Protein AF-A0A537N4H7-F1 (afdb_monomer)

Structure (mmCIF, N/CA/C/O backbone):
data_AF-A0A537N4H7-F1
#
_entry.id   AF-A0A537N4H7-F1
#
loop_
_atom_site.group_PDB
_atom_site.id
_atom_site.type_symbol
_atom_site.label_atom_id
_atom_site.label_alt_id
_atom_site.label_comp_id
_atom_site.label_asym_id
_atom_site.label_entity_id
_atom_site.label_seq_id
_atom_site.pdbx_PDB_ins_code
_atom_site.Cartn_x
_atom_site.Cartn_y
_atom_site.Cartn_z
_atom_site.occupancy
_atom_site.B_iso_or_equiv
_atom_site.auth_seq_id
_atom_site.auth_comp_id
_atom_site.auth_asym_id
_atom_site.auth_atom_id
_atom_site.pdbx_PDB_model_num
ATOM 1 N N . MET A 1 1 ? 6.288 -19.977 2.469 1.00 64.00 1 MET A N 1
ATOM 2 C CA . MET A 1 1 ? 5.607 -19.010 1.580 1.00 64.00 1 MET A CA 1
ATOM 3 C C . MET A 1 1 ? 6.539 -18.648 0.437 1.00 64.00 1 MET A C 1
ATOM 5 O O . MET A 1 1 ? 7.741 -18.618 0.684 1.00 64.00 1 MET A O 1
ATOM 9 N N . PRO A 1 2 ? 6.027 -18.404 -0.780 1.00 87.06 2 PRO A N 1
ATOM 10 C CA . PRO A 1 2 ? 6.845 -17.882 -1.870 1.00 87.06 2 PRO A CA 1
ATOM 11 C C . PRO A 1 2 ? 7.364 -16.480 -1.521 1.00 87.06 2 PRO A C 1
ATOM 13 O O . PRO A 1 2 ? 6.669 -15.703 -0.866 1.00 87.06 2 PRO A O 1
ATOM 16 N N . LEU A 1 3 ? 8.586 -16.170 -1.951 1.00 89.88 3 LEU A N 1
ATOM 17 C CA . LEU A 1 3 ? 9.141 -14.822 -1.864 1.00 89.88 3 LEU A CA 1
ATOM 18 C C . LEU A 1 3 ? 8.513 -13.960 -2.965 1.00 89.88 3 LEU A C 1
ATOM 20 O O . LEU A 1 3 ? 8.623 -14.299 -4.142 1.00 89.88 3 LEU A O 1
ATOM 24 N N . LEU A 1 4 ? 7.881 -12.849 -2.586 1.00 93.44 4 LEU A N 1
ATOM 25 C CA . LEU A 1 4 ? 7.403 -11.845 -3.534 1.00 93.44 4 LEU A CA 1
ATOM 26 C C . LEU A 1 4 ? 8.520 -10.839 -3.796 1.00 93.44 4 LEU A C 1
ATOM 28 O O . LEU A 1 4 ? 9.013 -10.198 -2.867 1.00 93.44 4 LEU A O 1
ATOM 32 N N . VAL A 1 5 ? 8.918 -10.711 -5.058 1.00 95.50 5 VAL A N 1
ATOM 33 C CA . VAL A 1 5 ? 9.907 -9.724 -5.495 1.00 95.50 5 VAL A CA 1
ATOM 34 C C . VAL A 1 5 ? 9.155 -8.587 -6.185 1.00 95.50 5 VAL A C 1
ATOM 36 O O . VAL A 1 5 ? 8.522 -8.844 -7.210 1.00 95.50 5 VAL A O 1
ATOM 39 N N . PRO A 1 6 ? 9.197 -7.354 -5.651 1.00 96.69 6 PRO A N 1
ATOM 40 C CA . PRO A 1 6 ? 8.516 -6.224 -6.263 1.00 96.69 6 PRO A CA 1
ATOM 41 C C . PRO A 1 6 ? 9.056 -5.935 -7.658 1.00 96.69 6 PRO A C 1
ATOM 43 O O . PRO A 1 6 ? 10.267 -5.921 -7.892 1.00 96.69 6 PRO A O 1
ATOM 46 N N . THR A 1 7 ? 8.147 -5.648 -8.576 1.00 97.75 7 THR A N 1
ATOM 47 C CA . THR A 1 7 ? 8.483 -5.100 -9.884 1.00 97.75 7 THR A CA 1
ATOM 48 C C . THR A 1 7 ? 8.640 -3.583 -9.801 1.00 97.75 7 THR A C 1
ATOM 50 O O . THR A 1 7 ? 8.273 -2.928 -8.822 1.00 97.75 7 THR A O 1
ATOM 53 N N . ARG A 1 8 ? 9.156 -2.979 -10.874 1.00 98.00 8 ARG A N 1
ATOM 54 C CA . ARG A 1 8 ? 9.191 -1.517 -11.000 1.00 98.00 8 ARG A CA 1
ATOM 55 C C . ARG A 1 8 ? 7.792 -0.896 -10.905 1.00 98.00 8 ARG A C 1
ATOM 57 O O . ARG A 1 8 ? 7.655 0.176 -10.318 1.00 98.00 8 ARG A O 1
ATOM 64 N N . ASP A 1 9 ? 6.780 -1.557 -11.453 1.00 98.25 9 ASP A N 1
ATOM 65 C CA . ASP A 1 9 ? 5.411 -1.042 -11.443 1.00 98.25 9 ASP A CA 1
ATOM 66 C C . ASP A 1 9 ? 4.812 -1.086 -10.034 1.00 98.25 9 ASP A C 1
ATOM 68 O O . ASP A 1 9 ? 4.121 -0.146 -9.643 1.00 98.2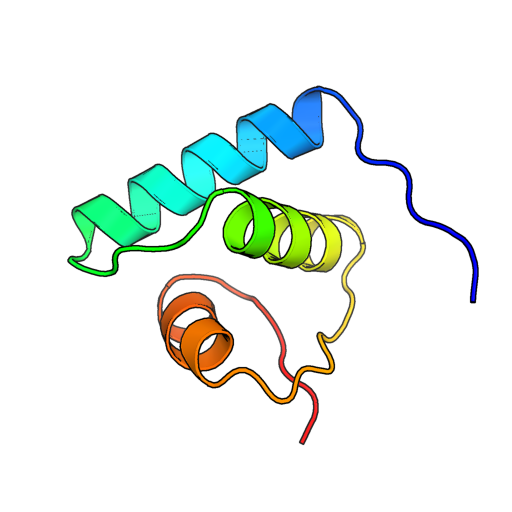5 9 ASP A O 1
ATOM 72 N N . ASP A 1 10 ? 5.186 -2.075 -9.214 1.00 98.00 10 ASP A N 1
ATOM 73 C CA . ASP A 1 10 ? 4.827 -2.097 -7.790 1.00 98.00 10 ASP A CA 1
ATOM 74 C C . ASP A 1 10 ? 5.422 -0.903 -7.043 1.00 98.00 10 ASP A C 1
ATOM 76 O O . ASP A 1 10 ? 4.737 -0.260 -6.249 1.00 98.00 10 ASP A O 1
ATOM 80 N N . HIS A 1 11 ? 6.678 -0.545 -7.330 1.00 98.19 11 HIS A N 1
ATOM 81 C CA . HIS A 1 11 ? 7.300 0.641 -6.738 1.00 98.19 11 HIS A CA 1
ATOM 82 C C . HIS A 1 11 ? 6.601 1.942 -7.154 1.00 98.19 11 HIS A C 1
ATOM 84 O O . HIS A 1 11 ? 6.431 2.839 -6.322 1.00 98.19 11 HIS A O 1
ATOM 90 N N . ILE A 1 12 ? 6.177 2.056 -8.416 1.00 98.50 12 ILE A N 1
ATOM 91 C CA . ILE A 1 12 ? 5.422 3.220 -8.902 1.00 98.50 12 ILE A CA 1
ATOM 92 C C . ILE A 1 12 ? 4.061 3.290 -8.206 1.00 98.50 12 ILE A C 1
ATOM 94 O O . ILE A 1 12 ? 3.726 4.317 -7.613 1.00 98.50 12 ILE A O 1
ATOM 98 N N . ALA A 1 13 ? 3.313 2.188 -8.199 1.00 98.25 13 ALA A N 1
ATOM 99 C CA . ALA A 1 13 ? 1.996 2.123 -7.580 1.00 98.25 13 ALA A CA 1
ATOM 100 C C . ALA A 1 13 ? 2.054 2.357 -6.057 1.00 98.25 13 ALA A C 1
ATOM 102 O O . ALA A 1 13 ? 1.190 3.037 -5.499 1.00 98.25 13 ALA A O 1
ATOM 103 N N . ALA A 1 14 ? 3.113 1.900 -5.382 1.00 98.12 14 ALA A N 1
ATOM 104 C CA . ALA A 1 14 ? 3.368 2.196 -3.973 1.00 98.12 14 ALA A CA 1
ATOM 105 C C . ALA A 1 14 ? 3.606 3.697 -3.731 1.00 98.12 14 ALA A C 1
ATOM 107 O O . ALA A 1 14 ? 3.063 4.279 -2.788 1.00 98.12 14 ALA A O 1
ATOM 108 N N . ALA A 1 15 ? 4.377 4.362 -4.598 1.00 98.12 15 ALA A N 1
ATOM 109 C CA . ALA A 1 15 ? 4.580 5.807 -4.511 1.00 98.12 15 ALA A CA 1
ATOM 110 C C . ALA A 1 15 ? 3.266 6.582 -4.722 1.00 98.12 15 ALA A C 1
ATOM 112 O O . ALA A 1 15 ? 3.008 7.578 -4.036 1.00 98.12 15 ALA A O 1
ATOM 113 N N . GLU A 1 16 ? 2.404 6.117 -5.627 1.00 97.75 16 GLU A N 1
ATOM 114 C CA . GLU A 1 16 ? 1.066 6.674 -5.823 1.00 97.75 16 GLU A 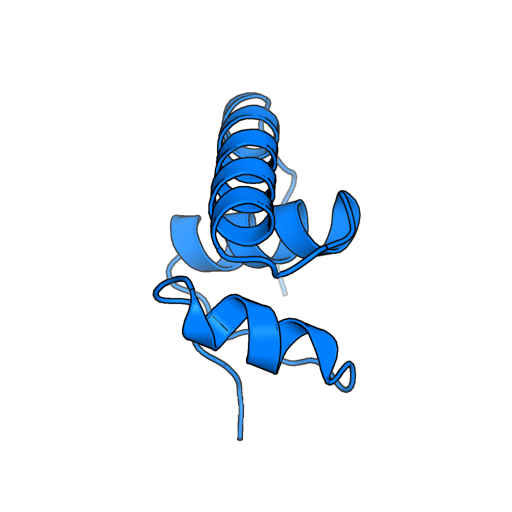CA 1
ATOM 115 C C . GLU A 1 16 ? 0.162 6.460 -4.609 1.00 97.75 16 GLU A C 1
ATOM 117 O O . GLU A 1 16 ? -0.474 7.418 -4.161 1.00 97.75 16 GLU A O 1
ATOM 122 N N . LEU A 1 17 ? 0.138 5.249 -4.040 1.00 96.62 17 LEU A N 1
ATOM 123 C CA . LEU A 1 17 ? -0.600 4.933 -2.815 1.00 96.62 17 LEU A CA 1
ATOM 124 C C . LEU A 1 17 ? -0.181 5.863 -1.677 1.00 96.62 17 LEU A C 1
ATOM 126 O O . LEU A 1 17 ? -1.024 6.539 -1.090 1.00 96.62 17 LEU A O 1
ATOM 130 N N . ARG A 1 18 ? 1.127 5.999 -1.446 1.00 96.75 18 ARG A N 1
ATOM 131 C CA . ARG A 1 18 ? 1.677 6.927 -0.454 1.00 96.75 18 ARG A CA 1
ATOM 132 C C . ARG A 1 18 ? 1.240 8.369 -0.697 1.00 96.75 18 ARG A C 1
ATOM 134 O O . ARG A 1 18 ? 0.899 9.083 0.245 1.00 96.75 18 ARG A O 1
ATOM 141 N N . ASN A 1 19 ? 1.228 8.817 -1.950 1.00 97.06 19 ASN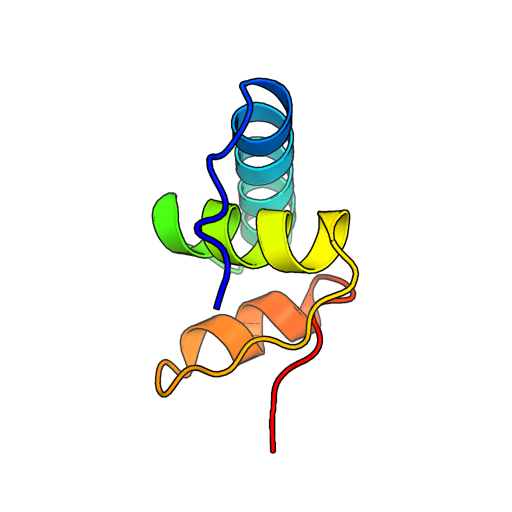 A N 1
ATOM 142 C CA . ASN A 1 19 ? 0.757 10.156 -2.293 1.00 97.06 19 ASN A CA 1
ATOM 143 C C . ASN A 1 19 ? -0.748 10.335 -2.049 1.00 97.06 19 ASN A C 1
ATOM 145 O O . ASN A 1 19 ? -1.151 11.418 -1.628 1.00 97.06 19 ASN A O 1
ATOM 149 N N . ARG A 1 20 ? -1.576 9.312 -2.297 1.00 95.50 20 ARG A N 1
ATOM 150 C CA . ARG A 1 20 ? -3.013 9.343 -1.974 1.00 95.50 20 ARG A CA 1
ATOM 151 C C . ARG A 1 20 ? -3.236 9.443 -0.467 1.00 95.50 20 ARG A C 1
ATOM 153 O O . ARG A 1 20 ? -3.916 10.370 -0.041 1.00 95.50 20 ARG A O 1
ATOM 160 N N . CYS A 1 21 ? -2.585 8.590 0.326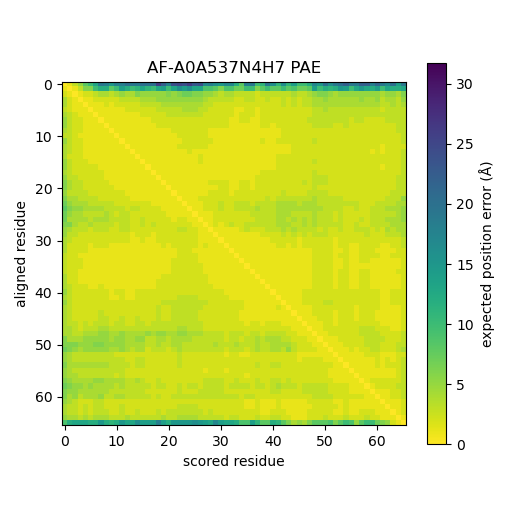 1.00 94.94 21 CYS A N 1
ATOM 161 C CA . CYS A 1 21 ? -2.652 8.650 1.789 1.00 94.94 21 CYS A CA 1
ATOM 162 C C . CYS A 1 21 ? -2.227 10.031 2.309 1.00 94.94 21 CYS A C 1
ATOM 164 O O . CYS A 1 21 ? -2.964 10.657 3.067 1.00 94.94 21 CYS A O 1
ATOM 166 N N . ARG A 1 22 ? -1.103 10.573 1.813 1.00 95.81 22 ARG A N 1
ATOM 167 C CA . ARG A 1 22 ? -0.613 11.897 2.228 1.00 95.81 22 ARG A CA 1
ATOM 168 C C . ARG A 1 22 ? -1.610 13.017 1.926 1.00 95.81 22 ARG A C 1
ATOM 170 O O . ARG A 1 22 ? -1.769 13.915 2.745 1.00 95.81 22 ARG A O 1
ATOM 177 N N . ARG A 1 23 ? -2.284 12.982 0.769 1.00 95.31 23 ARG A N 1
ATOM 178 C CA . ARG A 1 23 ? -3.333 13.964 0.424 1.00 95.31 23 ARG A CA 1
ATOM 179 C C . ARG A 1 23 ? -4.549 13.869 1.346 1.00 95.31 23 ARG A C 1
ATOM 181 O O . ARG A 1 23 ? -5.205 14.879 1.561 1.00 95.31 23 ARG A O 1
ATOM 188 N N . ALA A 1 24 ? -4.812 12.691 1.905 1.00 92.75 24 ALA A N 1
ATOM 189 C CA . ALA A 1 24 ? -5.838 12.465 2.918 1.00 92.75 24 ALA A CA 1
ATOM 190 C C . ALA A 1 24 ? -5.353 12.744 4.358 1.00 92.75 24 ALA A C 1
ATOM 192 O O . ALA A 1 24 ? -6.061 12.435 5.311 1.00 92.75 24 ALA A O 1
ATOM 193 N N . GLY A 1 25 ? -4.151 13.308 4.537 1.00 94.31 25 GLY A N 1
ATOM 194 C CA . GLY A 1 25 ? -3.581 13.606 5.855 1.00 94.31 25 GLY A CA 1
ATOM 195 C C . GLY A 1 25 ? -2.931 12.410 6.559 1.00 94.31 25 GLY A C 1
ATOM 196 O O . GLY A 1 25 ? -2.499 12.548 7.698 1.00 94.31 25 GLY A O 1
ATOM 197 N N . VAL A 1 26 ? -2.815 11.256 5.894 1.00 93.44 26 VAL A N 1
ATOM 198 C CA . VAL A 1 26 ? -2.183 10.045 6.439 1.00 93.44 26 VAL A CA 1
ATOM 199 C C . VAL A 1 26 ? -0.767 9.913 5.878 1.00 93.44 26 VAL A C 1
ATOM 201 O O . VAL A 1 26 ? -0.568 9.627 4.695 1.00 93.44 26 VAL A O 1
ATOM 204 N N . GLN A 1 27 ? 0.245 10.136 6.714 1.00 94.31 27 GLN A N 1
ATOM 205 C CA . GLN A 1 27 ? 1.642 9.985 6.315 1.00 94.31 27 GLN A CA 1
ATOM 206 C C . GLN A 1 27 ? 2.100 8.541 6.526 1.00 94.31 27 GLN A C 1
ATOM 208 O O . GLN A 1 27 ? 1.986 8.026 7.628 1.00 94.31 27 GLN A O 1
ATOM 213 N N . ILE A 1 28 ? 2.630 7.906 5.476 1.00 94.19 28 ILE A N 1
ATOM 214 C CA . ILE A 1 28 ? 3.095 6.511 5.532 1.00 94.19 28 ILE A CA 1
ATOM 215 C C . ILE A 1 28 ? 4.514 6.364 4.981 1.00 94.19 28 ILE A C 1
ATOM 217 O O . ILE A 1 28 ? 4.944 7.136 4.101 1.00 94.19 28 ILE A O 1
ATOM 221 N N . GLY A 1 29 ? 5.235 5.369 5.504 1.00 95.19 29 GLY A N 1
ATOM 222 C CA . GLY A 1 29 ? 6.566 4.990 5.054 1.00 95.19 29 GLY A CA 1
ATOM 223 C C . GLY A 1 29 ? 6.569 4.470 3.616 1.00 95.19 29 GLY A C 1
ATOM 224 O O . GLY A 1 29 ? 5.557 4.030 3.070 1.00 95.19 29 GLY A O 1
ATOM 225 N N . THR A 1 30 ? 7.727 4.539 2.959 1.00 95.88 30 THR A N 1
ATOM 226 C CA . THR A 1 30 ? 7.897 3.985 1.605 1.00 95.88 30 THR A CA 1
ATOM 227 C C . THR A 1 30 ? 7.806 2.461 1.596 1.00 95.88 30 THR A C 1
ATOM 229 O O . THR A 1 30 ? 7.245 1.902 0.656 1.00 95.88 30 THR A O 1
ATOM 232 N N . VAL A 1 31 ? 8.326 1.801 2.635 1.00 96.75 31 VAL A N 1
ATOM 233 C CA . VAL A 1 31 ? 8.262 0.340 2.788 1.00 96.75 31 VAL A CA 1
ATOM 234 C C . VAL A 1 31 ? 6.828 -0.111 3.057 1.00 96.75 31 VAL A C 1
ATOM 236 O O . VAL A 1 31 ? 6.360 -1.021 2.381 1.00 96.75 31 VAL A O 1
ATOM 239 N N . ASP A 1 32 ? 6.090 0.569 3.935 1.00 96.88 32 ASP A N 1
ATOM 240 C CA . ASP A 1 32 ? 4.696 0.210 4.243 1.00 96.88 32 ASP A CA 1
ATOM 241 C C . ASP A 1 32 ? 3.798 0.359 3.019 1.00 96.88 32 ASP A C 1
ATOM 243 O O . ASP A 1 32 ? 2.989 -0.516 2.718 1.00 96.88 32 ASP A O 1
ATOM 247 N N . ALA A 1 33 ? 3.994 1.434 2.249 1.00 97.44 33 ALA A N 1
ATOM 248 C CA . ALA A 1 33 ? 3.291 1.620 0.988 1.00 97.44 33 ALA A CA 1
ATOM 249 C C . ALA A 1 33 ? 3.597 0.494 -0.013 1.00 97.44 33 ALA A C 1
ATOM 251 O O . ALA A 1 33 ? 2.696 0.056 -0.726 1.00 97.44 33 ALA A O 1
ATOM 252 N N . LEU A 1 34 ? 4.844 0.010 -0.059 1.00 98.12 34 LEU A N 1
ATOM 253 C CA . LEU A 1 34 ? 5.235 -1.101 -0.927 1.00 98.12 34 LEU A CA 1
ATOM 254 C C . LEU A 1 34 ? 4.615 -2.422 -0.470 1.00 98.12 34 LEU A C 1
ATOM 256 O O . LEU A 1 34 ? 4.044 -3.135 -1.288 1.00 98.12 34 LEU A O 1
ATOM 260 N N . LEU A 1 35 ? 4.669 -2.728 0.826 1.00 97.62 35 LEU A N 1
ATOM 261 C CA . LEU A 1 35 ? 4.054 -3.931 1.390 1.00 97.62 35 LEU A CA 1
ATOM 262 C C . LEU A 1 35 ? 2.537 -3.938 1.164 1.00 97.62 35 LEU A C 1
ATOM 264 O O . LEU A 1 35 ? 1.989 -4.933 0.693 1.00 97.62 35 LEU A O 1
ATOM 268 N N . ALA A 1 36 ? 1.868 -2.813 1.425 1.00 97.50 36 ALA A N 1
ATOM 269 C CA . ALA A 1 36 ? 0.443 -2.661 1.161 1.00 97.50 36 ALA A CA 1
ATOM 270 C C . ALA A 1 36 ? 0.125 -2.829 -0.332 1.00 97.50 36 ALA A C 1
ATOM 272 O O . ALA A 1 36 ? -0.827 -3.525 -0.680 1.00 97.50 36 ALA A O 1
ATOM 273 N N . GLN A 1 37 ? 0.936 -2.244 -1.220 1.00 97.94 37 GLN A N 1
ATOM 274 C CA . GLN A 1 37 ? 0.747 -2.373 -2.663 1.00 97.94 37 GLN A CA 1
ATOM 275 C C . GLN A 1 37 ? 0.906 -3.818 -3.152 1.00 97.94 37 GLN A C 1
ATOM 277 O O . GLN A 1 37 ? 0.097 -4.262 -3.963 1.00 97.94 37 GLN A O 1
ATOM 282 N N . LEU A 1 38 ? 1.887 -4.570 -2.645 1.00 97.75 38 LEU A N 1
ATOM 283 C CA . LEU A 1 38 ? 2.039 -5.991 -2.979 1.00 97.75 38 LEU A CA 1
ATOM 284 C C . LEU A 1 38 ? 0.822 -6.800 -2.527 1.00 97.75 38 LEU A C 1
ATOM 286 O O . LEU A 1 38 ? 0.329 -7.641 -3.277 1.00 97.75 38 LEU A O 1
ATOM 290 N N . CYS A 1 39 ? 0.295 -6.522 -1.331 1.00 97.50 39 CYS A N 1
ATOM 291 C CA . CYS A 1 39 ? -0.930 -7.169 -0.870 1.00 97.50 39 CYS A CA 1
ATOM 292 C C . CYS A 1 39 ? -2.122 -6.852 -1.779 1.00 97.50 39 CYS A C 1
ATOM 294 O O . CYS A 1 39 ? -2.891 -7.752 -2.095 1.00 97.50 39 CYS A O 1
ATOM 296 N N . LEU A 1 40 ? -2.255 -5.607 -2.243 1.00 97.06 40 LEU A N 1
ATOM 297 C CA . LEU A 1 40 ? -3.320 -5.216 -3.169 1.00 97.06 40 LEU A CA 1
ATOM 298 C C . LEU A 1 40 ? -3.176 -5.885 -4.544 1.00 97.06 40 LEU A C 1
ATOM 300 O O . LEU A 1 40 ? -4.162 -6.392 -5.069 1.00 97.06 40 LEU A O 1
ATOM 304 N N . HIS A 1 41 ? -1.970 -5.905 -5.119 1.00 97.38 41 HIS A N 1
ATOM 305 C CA . HIS A 1 41 ? -1.710 -6.516 -6.429 1.00 97.38 41 HIS A CA 1
ATOM 306 C C . HIS A 1 41 ? -2.013 -8.021 -6.403 1.00 97.38 41 HIS A C 1
ATOM 308 O O . HIS A 1 41 ? -2.668 -8.544 -7.300 1.00 97.38 41 HIS A O 1
ATOM 314 N N . HIS A 1 42 ? -1.591 -8.718 -5.350 1.00 96.31 42 HIS A N 1
ATOM 315 C CA . HIS A 1 42 ? -1.734 -10.170 -5.249 1.00 96.31 42 HIS A CA 1
ATOM 316 C C . HIS A 1 42 ? -3.017 -10.637 -4.528 1.00 96.31 42 HIS A C 1
ATOM 318 O O . HIS A 1 42 ? -3.132 -11.827 -4.242 1.00 96.31 42 HIS A O 1
ATOM 324 N N . ASP A 1 43 ? -3.957 -9.732 -4.219 1.00 95.94 43 ASP A N 1
ATOM 325 C CA . ASP A 1 43 ? -5.169 -9.986 -3.411 1.00 95.94 43 ASP A CA 1
ATOM 326 C C . ASP A 1 43 ? -4.885 -10.759 -2.105 1.00 95.94 43 ASP A C 1
ATOM 328 O O . ASP A 1 43 ? -5.552 -11.731 -1.744 1.00 95.94 43 ASP A O 1
ATOM 332 N N . LEU A 1 44 ? -3.848 -10.331 -1.382 1.00 96.69 44 LEU A N 1
ATOM 333 C CA . LEU A 1 44 ? -3.421 -10.940 -0.125 1.00 96.69 44 LEU A CA 1
ATOM 334 C C . LEU A 1 44 ? -3.982 -10.195 1.084 1.00 96.69 44 LEU A C 1
ATOM 336 O O . LEU A 1 44 ? -4.176 -8.978 1.079 1.00 96.69 44 LEU A O 1
ATOM 340 N N . VAL A 1 45 ? -4.158 -10.942 2.171 1.00 97.19 45 VAL A N 1
ATOM 341 C CA . VAL A 1 45 ? -4.430 -10.386 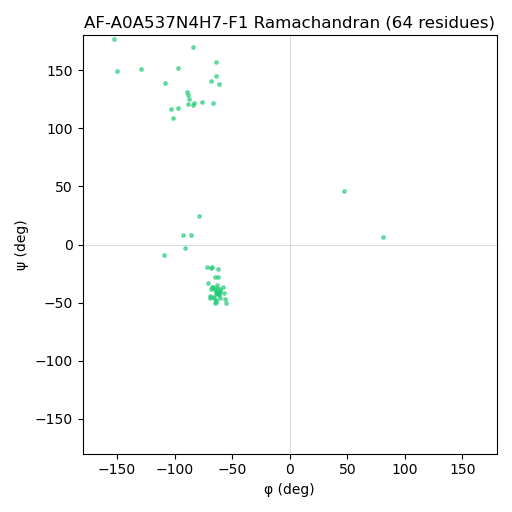3.498 1.00 97.19 45 VAL A CA 1
ATOM 342 C C . VAL A 1 45 ? -3.102 -10.115 4.199 1.00 97.19 45 VAL A C 1
ATOM 344 O O . VAL A 1 45 ? -2.247 -10.996 4.286 1.00 97.19 45 VAL A O 1
ATOM 347 N N . MET A 1 46 ? -2.928 -8.899 4.708 1.00 96.75 46 MET A N 1
ATOM 348 C CA . MET A 1 46 ? -1.733 -8.505 5.439 1.00 96.75 46 MET A CA 1
ATOM 349 C C . MET A 1 46 ? -1.823 -8.937 6.904 1.00 96.75 46 MET A C 1
ATOM 351 O O . MET A 1 46 ? -2.722 -8.527 7.638 1.00 96.75 46 MET A O 1
ATOM 355 N N . LEU A 1 47 ? -0.847 -9.735 7.333 1.00 96.56 47 LEU A N 1
ATOM 356 C CA . LEU A 1 47 ? -0.574 -10.017 8.737 1.00 96.56 47 LEU A CA 1
ATOM 357 C C . LEU A 1 47 ? 0.548 -9.088 9.205 1.00 96.56 47 LEU A C 1
ATOM 359 O O . LEU A 1 47 ? 1.662 -9.160 8.690 1.00 96.56 47 LEU A O 1
ATOM 363 N N . SER A 1 48 ? 0.257 -8.226 10.174 1.00 94.56 48 SER A N 1
ATOM 364 C CA . SER A 1 48 ? 1.238 -7.329 10.781 1.00 94.56 48 SER A CA 1
ATOM 365 C C . SER A 1 48 ? 0.856 -7.039 12.230 1.00 94.56 48 SER A C 1
ATOM 367 O O . SER A 1 48 ? -0.328 -7.018 12.563 1.00 94.56 48 SER A O 1
ATOM 369 N N . SER A 1 49 ? 1.854 -6.814 13.083 1.00 94.12 49 SER A N 1
ATOM 370 C CA . SER A 1 49 ? 1.670 -6.251 14.428 1.00 94.12 49 SER A CA 1
ATOM 371 C C . SER A 1 49 ? 1.769 -4.723 14.443 1.00 94.12 49 SER A C 1
ATOM 373 O O . SER A 1 49 ? 1.632 -4.116 15.500 1.00 94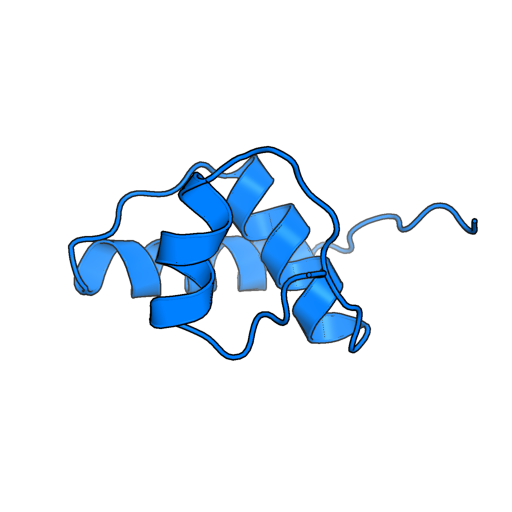.12 49 SER A O 1
ATOM 375 N N . ASP A 1 50 ? 2.068 -4.111 13.296 1.00 92.56 50 ASP A N 1
ATOM 376 C CA . ASP A 1 50 ? 2.161 -2.666 13.148 1.00 92.56 50 ASP A CA 1
ATOM 377 C C . ASP A 1 50 ? 0.770 -2.065 12.899 1.00 92.56 50 ASP A C 1
ATOM 379 O O . ASP A 1 50 ? 0.075 -2.396 11.932 1.00 92.56 50 ASP A O 1
ATOM 383 N N . GLU A 1 51 ? 0.367 -1.182 13.807 1.00 89.38 51 GLU A N 1
ATOM 384 C CA . GLU A 1 51 ? -0.921 -0.497 13.800 1.00 89.38 51 GLU A CA 1
ATOM 385 C C . GLU A 1 51 ? -1.043 0.512 12.646 1.00 89.38 51 GLU A C 1
ATOM 387 O O . GLU A 1 51 ? -2.162 0.832 12.234 1.00 89.38 51 GLU A O 1
ATOM 392 N N . ASP A 1 52 ? 0.067 0.964 12.052 1.00 87.31 52 ASP A N 1
ATOM 393 C CA . ASP A 1 52 ? 0.055 1.941 10.958 1.00 87.31 52 ASP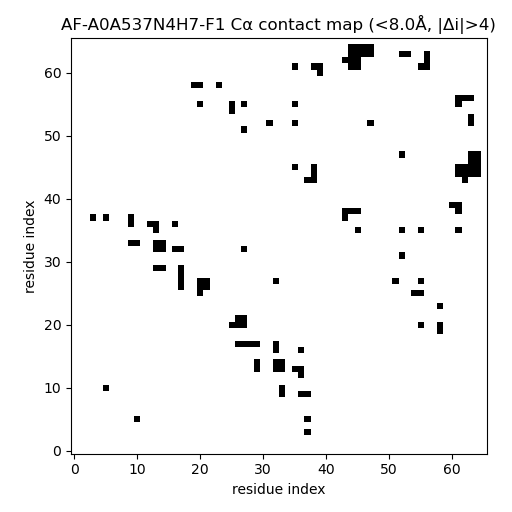 A CA 1
ATOM 394 C C . ASP A 1 52 ? -0.673 1.420 9.711 1.00 87.31 52 ASP A C 1
ATOM 396 O O . ASP A 1 52 ? -1.332 2.183 8.991 1.00 87.31 52 ASP A O 1
ATOM 400 N N . PHE A 1 53 ? -0.693 0.101 9.504 1.00 94.31 53 PHE A N 1
ATOM 401 C CA . PHE A 1 53 ? -1.460 -0.506 8.417 1.00 94.31 53 PHE A CA 1
ATOM 402 C C . PHE A 1 53 ? -2.977 -0.379 8.589 1.00 94.31 53 PHE A C 1
ATOM 404 O O . PHE A 1 53 ? -3.700 -0.435 7.591 1.00 94.31 53 PHE A O 1
ATOM 411 N N . LYS A 1 54 ? -3.485 -0.127 9.805 1.00 93.69 54 LYS A N 1
ATOM 412 C CA . LYS A 1 54 ? -4.907 0.203 10.015 1.00 93.69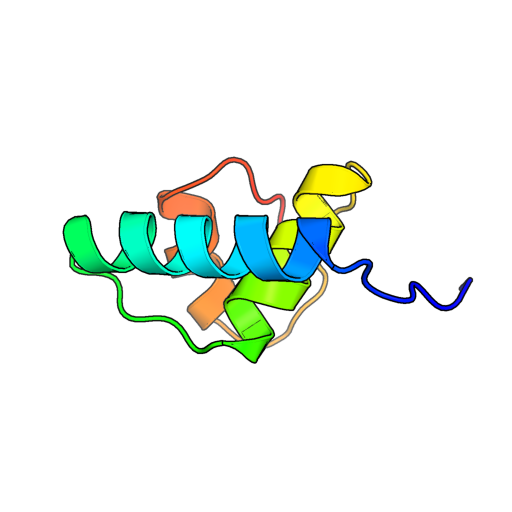 54 LYS A CA 1
ATOM 413 C C . LYS A 1 54 ? -5.251 1.564 9.420 1.00 93.69 54 LYS A C 1
ATOM 415 O O . LYS A 1 54 ? -6.303 1.704 8.797 1.00 93.69 54 LYS A O 1
ATOM 420 N N . HIS A 1 55 ? -4.350 2.539 9.535 1.00 92.00 55 HIS A N 1
ATOM 421 C CA . HIS A 1 55 ? -4.517 3.845 8.897 1.00 92.00 55 HIS A CA 1
ATOM 422 C C . HIS A 1 55 ? -4.475 3.726 7.367 1.00 92.00 55 HIS A C 1
ATOM 424 O O . HIS A 1 55 ? -5.272 4.369 6.681 1.00 92.00 55 HIS A O 1
ATOM 430 N N . ILE A 1 56 ? -3.612 2.855 6.827 1.00 93.81 56 ILE A N 1
ATOM 431 C CA . ILE A 1 56 ? -3.552 2.556 5.384 1.00 93.81 56 ILE A CA 1
ATOM 432 C C . ILE A 1 56 ? -4.849 1.898 4.899 1.00 93.81 56 ILE A C 1
ATOM 434 O O . ILE A 1 56 ? -5.422 2.352 3.909 1.00 93.81 56 ILE A O 1
ATOM 438 N N . ALA A 1 57 ? -5.347 0.880 5.605 1.00 94.94 57 ALA A N 1
ATOM 439 C CA . ALA A 1 57 ? -6.589 0.179 5.266 1.00 94.94 57 ALA A CA 1
ATOM 440 C C . ALA A 1 57 ? -7.834 1.087 5.303 1.00 94.94 57 ALA A C 1
ATOM 442 O O . ALA A 1 57 ? -8.831 0.796 4.652 1.00 94.94 57 ALA A O 1
ATOM 443 N N . GLY A 1 58 ? -7.781 2.217 6.015 1.00 93.50 58 GLY A N 1
ATOM 444 C C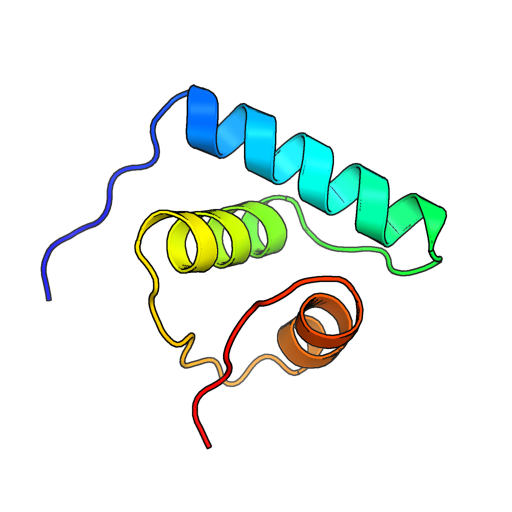A . GLY A 1 58 ? -8.822 3.245 5.941 1.00 93.50 58 GLY A CA 1
ATOM 445 C C . GLY A 1 58 ? -8.831 4.044 4.629 1.00 93.50 58 GLY A C 1
ATOM 446 O O . GLY A 1 58 ? -9.837 4.671 4.311 1.00 93.50 58 GLY A O 1
ATOM 447 N N . GLN A 1 59 ? -7.731 4.039 3.866 1.00 93.50 59 GLN A N 1
ATOM 448 C CA . GLN A 1 59 ? -7.548 4.832 2.639 1.00 93.50 59 GLN A CA 1
ATOM 449 C C . GLN A 1 59 ? -7.548 3.987 1.353 1.00 93.50 59 GLN A C 1
ATOM 451 O O . GLN A 1 59 ? -7.539 4.538 0.249 1.00 93.50 59 GLN A O 1
ATOM 456 N N . CYS A 1 60 ? -7.518 2.658 1.461 1.00 92.81 60 CYS A N 1
ATOM 457 C CA . CYS A 1 60 ? -7.521 1.737 0.325 1.00 92.81 60 CYS A CA 1
ATOM 458 C C . CYS A 1 60 ? -8.138 0.380 0.701 1.00 92.81 60 CYS A C 1
ATOM 460 O O . CYS A 1 60 ? -8.478 0.135 1.849 1.00 92.81 60 CYS A O 1
ATOM 462 N N . ALA A 1 61 ? -8.261 -0.533 -0.263 1.00 95.88 61 ALA A N 1
ATOM 463 C CA . ALA A 1 61 ? -8.868 -1.851 -0.054 1.00 95.88 61 ALA A CA 1
ATOM 464 C C . ALA A 1 61 ? -7.941 -2.884 0.635 1.00 95.88 61 ALA A C 1
ATOM 466 O O . ALA A 1 61 ? -8.106 -4.087 0.433 1.00 95.88 61 ALA A O 1
ATOM 467 N N . LEU A 1 62 ? -6.943 -2.442 1.411 1.00 97.25 62 LEU A N 1
ATOM 468 C CA . LEU A 1 62 ? -6.003 -3.342 2.086 1.00 97.25 62 LEU A CA 1
ATOM 469 C C . LEU A 1 62 ? -6.738 -4.164 3.155 1.00 97.25 62 LEU A C 1
ATOM 471 O O . LEU A 1 62 ? -7.329 -3.614 4.083 1.00 97.25 62 LEU A O 1
ATOM 475 N N . LYS A 1 63 ? -6.679 -5.494 3.043 1.00 97.56 63 LYS A N 1
ATOM 476 C CA . LYS A 1 63 ? -7.272 -6.426 4.011 1.00 97.56 63 LYS A CA 1
ATOM 477 C C . LYS A 1 63 ? -6.254 -6.742 5.106 1.00 97.56 63 LYS A C 1
ATOM 479 O O . LYS A 1 63 ? -5.124 -7.110 4.797 1.00 97.56 63 LYS A O 1
ATOM 484 N N . LEU A 1 64 ? -6.666 -6.651 6.368 1.00 97.00 64 LEU A N 1
ATOM 485 C CA . LEU A 1 64 ? -5.837 -6.988 7.530 1.00 97.00 64 LEU A CA 1
ATOM 486 C C . LEU A 1 64 ? -6.315 -8.290 8.175 1.00 97.00 64 LEU A C 1
ATOM 488 O O . LEU A 1 64 ? -7.522 -8.509 8.300 1.00 97.00 64 LEU A O 1
ATOM 492 N N . TRP A 1 65 ? -5.371 -9.134 8.588 1.00 95.38 65 TRP A N 1
ATOM 493 C CA . TRP A 1 65 ? -5.656 -10.342 9.360 1.00 95.38 65 TRP A CA 1
ATOM 494 C C . TRP A 1 65 ? -6.144 -9.969 10.768 1.00 95.38 65 TRP A C 1
ATOM 496 O O . TRP A 1 65 ? -5.643 -9.011 11.360 1.00 95.38 65 TRP A O 1
ATOM 506 N N . ARG A 1 66 ? -7.131 -10.705 11.289 1.00 83.06 66 ARG A N 1
ATOM 507 C CA . ARG A 1 66 ? -7.736 -10.505 12.615 1.00 83.06 66 ARG A CA 1
ATOM 508 C C . ARG A 1 66 ? -7.701 -11.791 13.420 1.00 83.06 66 ARG A C 1
ATOM 510 O O . ARG A 1 66 ? -7.912 -12.858 12.805 1.00 83.06 66 ARG A O 1
#

pLDDT: mean 94.9, std 4.82, range [64.0, 98.5]

Radius of gyration: 11.1 Å; Cα contacts (8 Å, |Δi|>4): 69; chains: 1; bounding box: 19×33×26 Å

Mean predicted aligned error: 2.56 Å

Sequence (66 aa):
MPLLVPTRDDHIAAAELRNRCRRAGVQIGTVDALLAQLCLHHDLVMLSSDEDFKHIAGQCALKLWR

Solvent-accessible surface area (backbone atoms only — not comparable to full-atom values): 4036 Å² total; per-residue (Å²): 131,85,85,82,76,84,50,74,65,47,54,51,52,11,53,50,50,33,51,52,33,41,77,73,74,42,83,67,55,74,64,57,26,36,55,50,37,51,27,58,76,69,75,39,68,45,79,73,93,61,69,66,57,57,62,49,32,75,75,46,91,53,42,70,66,129

Nearest PDB structures (foldseek):
  4chg-assembly3_E  TM=8.877E-01  e=8.437E-04  Mycobacterium tuberculosis H37Rv
  6a7v-assembly1_E  TM=9.011E-01  e=2.257E-03  Mycobacterium tuberculosis H37Rv
  1y82-assembly2_D  TM=8.323E-01  e=4.614E-02  Pyrococcus furiosus
  2h1c-assembly1_A  TM=8.355E-01  e=3.113E-02  Neisseria gonorrhoeae
  6nkl-assembly1_A  TM=7.891E-01  e=3.113E-02  Haemophilus influenzae

Foldseek 3Di:
DDDDDDDPVLLVQLVVLQVQCVVVVQHDDSVLSSVQSVCVVVVHEDEDPDCSVVSSVVRDVHHHDD

Secondary structure (DSSP, 8-state):
-PPPPPPHHHHHHHHHHHHHHHHTT----HHHHHHHHHHHHTTPEEP-S-THHHHHHTTS--EE--